Protein AF-A0A1Z8AFA0-F1 (afdb_monomer_lite)

Secondary structure (DSSP, 8-state):
--SSSTTSS-S-------HHHHHHHHHHS-SS-PPPHHHHHHHTTS-HHHHHHHHHHTT--HHHHHHTT-

Sequence (70 aa):
MAKAEWERIKVSQDRGQDILQQARSRLLDGEDTFPSQEEIADQLNMSPRTLIRKLKAEGSSYQDLLDDVR

Structure (mmCIF, N/CA/C/O backbone):
data_AF-A0A1Z8AFA0-F1
#
_entry.id   AF-A0A1Z8AFA0-F1
#
loop_
_atom_site.group_PDB
_atom_site.id
_atom_site.type_symbol
_atom_site.label_atom_id
_atom_site.label_alt_id
_atom_site.label_comp_id
_atom_site.label_asym_id
_atom_site.label_entity_id
_atom_site.label_seq_id
_atom_si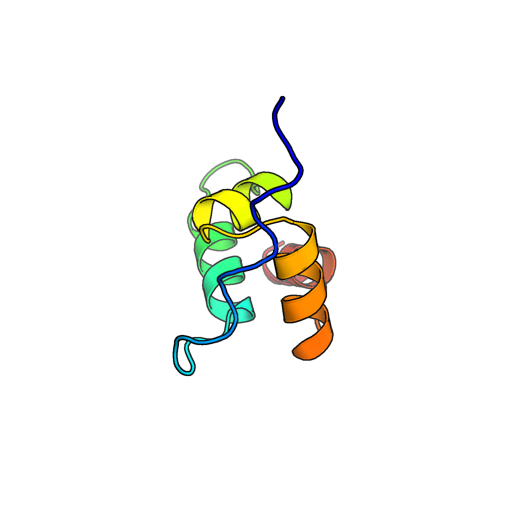te.pdbx_PDB_ins_code
_atom_site.Cartn_x
_atom_site.Cartn_y
_atom_site.Cartn_z
_atom_site.occupancy
_atom_site.B_iso_or_equiv
_atom_site.auth_seq_id
_atom_site.auth_comp_id
_atom_site.auth_asym_id
_atom_site.auth_atom_id
_atom_site.pdbx_PDB_model_num
ATOM 1 N N . MET A 1 1 ? 14.793 19.782 10.359 1.00 43.31 1 MET A N 1
ATOM 2 C CA . MET A 1 1 ? 14.559 19.763 8.897 1.00 43.31 1 MET A CA 1
ATOM 3 C C . MET A 1 1 ? 14.767 18.311 8.462 1.00 43.31 1 MET A C 1
ATOM 5 O O . MET A 1 1 ? 15.901 17.881 8.491 1.00 43.31 1 MET A O 1
ATOM 9 N N . ALA A 1 2 ? 13.803 17.417 8.252 1.00 47.88 2 ALA A N 1
ATOM 10 C CA . ALA A 1 2 ? 12.498 17.538 7.624 1.00 47.88 2 ALA A CA 1
ATOM 11 C C . ALA A 1 2 ? 11.610 16.340 8.038 1.00 47.88 2 ALA A C 1
ATOM 13 O O . ALA A 1 2 ? 11.783 15.244 7.516 1.00 47.88 2 ALA A O 1
ATOM 14 N N . LYS A 1 3 ? 10.692 16.509 9.002 1.00 43.88 3 LYS A N 1
ATOM 15 C CA . LYS A 1 3 ? 9.678 15.465 9.284 1.00 43.88 3 LYS A CA 1
ATOM 16 C C . LYS A 1 3 ? 8.416 15.922 10.029 1.00 43.88 3 LYS A C 1
ATOM 18 O O . LYS A 1 3 ? 7.546 15.096 10.256 1.00 43.88 3 LYS A O 1
ATOM 23 N N . ALA A 1 4 ? 8.285 17.200 10.394 1.00 45.78 4 ALA A N 1
ATOM 24 C CA . ALA A 1 4 ? 7.286 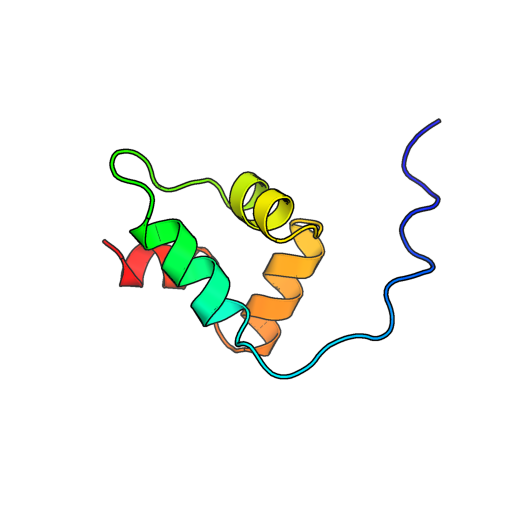17.624 11.385 1.00 45.78 4 ALA A CA 1
ATOM 25 C C . ALA A 1 4 ? 6.052 18.372 10.836 1.00 45.78 4 ALA A C 1
ATOM 27 O O . ALA A 1 4 ? 5.185 18.729 11.622 1.00 45.78 4 ALA A O 1
ATOM 28 N N . GLU A 1 5 ? 5.926 18.601 9.525 1.00 41.19 5 GLU A N 1
ATOM 29 C CA . GLU A 1 5 ? 4.832 19.441 8.987 1.00 41.19 5 GLU A CA 1
ATOM 30 C C . GLU A 1 5 ? 3.769 18.708 8.159 1.00 41.19 5 GLU A C 1
ATOM 32 O O . GLU A 1 5 ? 2.810 19.320 7.699 1.00 41.19 5 GLU A O 1
ATOM 37 N N . TRP A 1 6 ? 3.858 17.386 8.026 1.00 53.44 6 TRP A N 1
ATOM 38 C CA . TRP A 1 6 ? 2.963 16.613 7.151 1.00 53.44 6 TRP A CA 1
ATOM 39 C C . TRP A 1 6 ? 1.712 16.058 7.840 1.00 53.44 6 TRP A C 1
ATOM 41 O O . TRP A 1 6 ? 0.987 15.262 7.250 1.00 53.44 6 TRP A O 1
ATOM 51 N N . GLU A 1 7 ? 1.443 16.437 9.089 1.00 51.50 7 GLU A N 1
ATOM 52 C CA . GLU A 1 7 ? 0.344 15.842 9.863 1.00 51.50 7 GLU A CA 1
ATOM 53 C C . GLU A 1 7 ? -0.936 16.698 9.870 1.00 51.50 7 GLU A C 1
ATOM 55 O O . GLU A 1 7 ? -1.984 16.244 10.323 1.00 51.50 7 GLU A O 1
ATOM 60 N N . ARG A 1 8 ? -0.896 17.929 9.335 1.00 46.56 8 ARG A N 1
ATOM 61 C CA . ARG A 1 8 ? -2.007 18.889 9.483 1.00 46.56 8 ARG A CA 1
ATOM 62 C C . ARG A 1 8 ? -3.057 18.891 8.372 1.00 46.56 8 ARG A C 1
ATOM 64 O O . ARG A 1 8 ? -4.148 19.400 8.609 1.00 46.56 8 ARG A O 1
ATOM 71 N N . ILE A 1 9 ? -2.784 18.333 7.192 1.00 49.84 9 ILE A N 1
ATOM 72 C CA . ILE A 1 9 ? -3.725 18.395 6.059 1.00 49.84 9 ILE A CA 1
ATOM 73 C C . ILE A 1 9 ? -3.767 17.058 5.312 1.00 49.84 9 ILE A C 1
ATOM 75 O O . ILE A 1 9 ? -3.145 16.921 4.271 1.00 49.84 9 ILE A O 1
ATOM 79 N N . LYS A 1 10 ? -4.502 16.068 5.834 1.00 49.44 10 LYS A N 1
ATOM 80 C CA . LYS A 1 10 ? -5.270 15.082 5.031 1.00 49.44 10 LYS A CA 1
ATOM 81 C C . LYS A 1 10 ? -6.430 14.504 5.857 1.00 49.44 10 LYS A C 1
ATOM 83 O O . LYS A 1 10 ? -6.709 13.307 5.844 1.00 49.44 10 LYS A O 1
ATOM 88 N N . VAL A 1 11 ? -7.098 15.357 6.632 1.00 56.09 11 VAL A N 1
ATOM 89 C CA . VAL A 1 11 ? -8.492 15.087 6.988 1.00 56.09 11 VAL A CA 1
ATOM 90 C C . VAL A 1 11 ? -9.300 15.502 5.770 1.00 56.09 11 VAL A C 1
ATOM 92 O O . VAL A 1 11 ? -9.256 16.663 5.375 1.00 56.09 11 VAL A O 1
ATOM 95 N N . SER A 1 12 ? -10.042 14.542 5.229 1.00 51.84 12 SER A N 1
ATOM 96 C CA . SER A 1 12 ? -10.983 14.647 4.107 1.00 51.84 12 SER A CA 1
ATOM 97 C C . SER A 1 12 ? -10.436 14.230 2.742 1.00 51.84 12 SER A C 1
ATOM 99 O O . SER A 1 12 ? -9.359 14.645 2.332 1.00 51.84 12 SER A O 1
ATOM 101 N N . GLN A 1 13 ? -11.302 13.486 2.046 1.00 45.44 13 GLN A N 1
ATOM 102 C CA . GLN A 1 13 ? -11.278 13.048 0.646 1.00 45.44 13 GLN A CA 1
ATOM 103 C C . GLN A 1 13 ? -10.569 11.705 0.380 1.00 45.44 13 GLN A C 1
ATOM 105 O O . GLN A 1 13 ? -9.427 11.504 0.769 1.00 45.44 13 GLN A O 1
ATOM 110 N N . ASP A 1 14 ? -11.185 10.714 -0.267 1.00 44.81 14 ASP A N 1
ATOM 111 C CA . ASP A 1 14 ? -12.477 10.677 -0.960 1.00 44.81 14 ASP A CA 1
ATOM 112 C C . ASP A 1 14 ? -12.942 9.211 -1.087 1.00 44.81 14 ASP A C 1
ATOM 114 O O . ASP A 1 14 ? -12.138 8.314 -1.325 1.00 44.81 14 ASP A O 1
ATOM 118 N N . ARG A 1 15 ? -14.241 8.999 -0.861 1.00 43.03 15 ARG A N 1
ATOM 119 C CA . ARG A 1 15 ? -15.125 7.970 -1.436 1.00 43.03 15 ARG A CA 1
ATOM 120 C C . ARG A 1 15 ? -14.537 6.601 -1.825 1.00 43.03 15 ARG A C 1
ATOM 122 O O . ARG A 1 15 ? -14.088 6.395 -2.943 1.00 43.03 15 ARG A O 1
ATOM 129 N N . GLY A 1 16 ? -14.754 5.618 -0.948 1.00 46.91 16 GLY A N 1
ATOM 130 C CA . GLY A 1 16 ? -15.411 4.351 -1.320 1.00 46.91 16 GLY A CA 1
ATOM 131 C C . GLY A 1 16 ? -14.766 3.475 -2.400 1.00 46.91 16 GLY A C 1
ATOM 132 O O . GLY A 1 16 ? -15.462 2.683 -3.025 1.00 46.91 16 GLY A O 1
ATOM 133 N N . GLN A 1 17 ? -13.469 3.608 -2.643 1.00 53.47 17 GLN A N 1
ATOM 134 C CA . GLN A 1 17 ? -12.683 2.577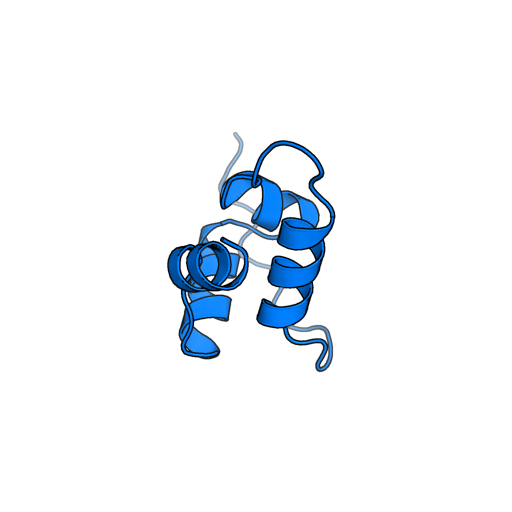 -3.308 1.00 53.47 17 GLN A CA 1
ATOM 135 C C . GLN A 1 17 ? -11.876 1.907 -2.205 1.00 53.47 17 GLN A C 1
ATOM 137 O O . GLN A 1 17 ? -10.955 2.515 -1.654 1.00 53.47 17 GLN A O 1
ATOM 142 N N . ASP A 1 18 ? -12.301 0.704 -1.837 1.00 79.31 18 ASP A N 1
ATOM 143 C CA . ASP A 1 18 ? -11.744 -0.090 -0.752 1.00 79.31 18 ASP A CA 1
ATOM 144 C C . ASP A 1 18 ? -10.206 -0.108 -0.837 1.00 79.31 18 ASP A C 1
ATOM 146 O O . ASP A 1 18 ? -9.615 -0.551 -1.824 1.00 79.31 18 ASP A O 1
ATOM 150 N N . ILE A 1 19 ? -9.543 0.468 0.169 1.00 80.69 19 ILE A N 1
ATOM 151 C CA . ILE A 1 19 ? -8.075 0.548 0.219 1.00 80.69 19 ILE A CA 1
ATOM 152 C C . ILE A 1 19 ? -7.467 -0.852 0.215 1.00 80.69 19 ILE A C 1
ATOM 154 O O . ILE A 1 19 ? -6.374 -1.044 -0.315 1.00 80.69 19 ILE A O 1
ATOM 158 N N . LEU A 1 20 ? -8.203 -1.819 0.754 1.00 82.19 20 LEU A N 1
ATOM 159 C CA . LEU A 1 20 ? -7.871 -3.231 0.752 1.00 82.19 20 LEU A CA 1
ATOM 160 C C . LEU A 1 20 ? -7.831 -3.757 -0.689 1.00 82.19 20 LEU A C 1
ATOM 162 O O . LEU A 1 20 ? -6.830 -4.330 -1.113 1.00 82.19 20 LEU A O 1
ATOM 166 N N . GLN A 1 21 ? -8.848 -3.434 -1.490 1.00 84.38 21 GLN A N 1
ATOM 167 C CA . GLN A 1 21 ? -8.900 -3.773 -2.912 1.00 84.38 21 GLN A CA 1
ATOM 168 C C . GLN A 1 21 ? -7.783 -3.094 -3.717 1.00 84.38 21 GLN A C 1
ATOM 170 O O . GLN A 1 21 ? -7.126 -3.748 -4.520 1.00 84.38 21 GLN A O 1
ATOM 175 N N . GLN A 1 22 ? -7.493 -1.815 -3.458 1.00 86.44 22 GLN A N 1
ATOM 176 C CA . GLN A 1 22 ? -6.396 -1.105 -4.130 1.00 86.44 22 GLN A CA 1
ATOM 177 C C . GLN A 1 22 ? -5.008 -1.653 -3.773 1.00 86.44 22 GLN A C 1
ATOM 179 O O . GLN A 1 22 ? -4.118 -1.664 -4.624 1.00 86.44 22 GLN A O 1
ATOM 184 N N . ALA A 1 23 ? -4.797 -2.055 -2.518 1.00 85.38 23 ALA A N 1
ATOM 185 C CA . ALA A 1 23 ? -3.559 -2.700 -2.095 1.00 85.38 23 ALA A CA 1
ATOM 186 C C . ALA A 1 23 ? -3.426 -4.077 -2.760 1.00 85.38 23 ALA A C 1
ATOM 188 O O . ALA A 1 23 ? -2.382 -4.381 -3.329 1.00 85.38 23 ALA A O 1
ATOM 189 N N . ARG A 1 24 ? -4.510 -4.861 -2.782 1.00 85.56 24 ARG A N 1
ATOM 190 C CA . ARG A 1 24 ? -4.555 -6.186 -3.409 1.00 85.56 24 ARG A CA 1
ATOM 191 C C . ARG A 1 24 ? -4.297 -6.147 -4.914 1.00 85.56 24 ARG A C 1
ATOM 193 O O . ARG A 1 24 ? -3.511 -6.946 -5.403 1.00 85.56 24 ARG A O 1
ATOM 200 N N . SER A 1 25 ? -4.901 -5.210 -5.645 1.00 85.81 25 SER A N 1
ATOM 201 C CA . SER A 1 25 ? -4.645 -5.055 -7.084 1.00 85.81 25 SER A CA 1
ATOM 202 C C . SER A 1 25 ? -3.169 -4.790 -7.375 1.00 85.81 25 SER A C 1
ATOM 204 O O . SER A 1 25 ? -2.611 -5.395 -8.278 1.00 85.81 25 SER A O 1
ATOM 206 N N . ARG A 1 26 ? -2.502 -3.961 -6.563 1.00 86.00 26 ARG A N 1
ATOM 207 C CA . ARG A 1 26 ? -1.065 -3.699 -6.738 1.00 86.00 26 ARG A CA 1
ATOM 208 C C . ARG A 1 26 ? -0.176 -4.879 -6.350 1.00 86.00 26 ARG A C 1
ATOM 210 O O . ARG A 1 26 ? 0.892 -5.032 -6.926 1.00 86.00 26 ARG A O 1
ATOM 217 N N . LEU A 1 27 ? -0.608 -5.701 -5.392 1.00 84.25 27 LEU A N 1
ATOM 218 C CA . LEU A 1 27 ? 0.068 -6.960 -5.070 1.00 84.25 27 LEU A CA 1
ATOM 219 C C . LEU A 1 27 ? -0.039 -7.976 -6.218 1.00 84.25 27 LEU A C 1
ATOM 221 O O . LEU A 1 27 ? 0.916 -8.705 -6.452 1.00 84.25 27 LEU A O 1
ATOM 225 N N . LEU A 1 28 ? -1.172 -8.004 -6.929 1.00 82.31 28 LEU A N 1
ATOM 226 C CA . LEU A 1 28 ? -1.415 -8.887 -8.079 1.00 82.31 28 LEU A CA 1
ATOM 227 C C . LEU A 1 28 ? -0.705 -8.432 -9.363 1.00 82.31 28 LEU A C 1
ATOM 229 O O . LEU A 1 28 ? -0.326 -9.276 -10.166 1.00 82.31 28 LEU A O 1
ATOM 233 N N . ASP A 1 29 ? -0.523 -7.124 -9.557 1.00 81.25 29 ASP A N 1
ATOM 234 C CA . ASP A 1 29 ? 0.162 -6.568 -10.735 1.00 81.25 29 ASP A CA 1
ATOM 235 C C . ASP A 1 29 ? 1.693 -6.786 -10.708 1.00 81.25 29 ASP A C 1
ATOM 237 O O . ASP A 1 29 ? 2.367 -6.593 -11.720 1.00 81.25 29 ASP A O 1
ATOM 241 N N . GLY A 1 30 ? 2.274 -7.163 -9.563 1.00 70.06 30 GLY A N 1
ATOM 242 C CA . GLY A 1 30 ? 3.706 -7.437 -9.437 1.00 70.06 30 GLY A CA 1
ATOM 243 C C . GLY A 1 30 ? 4.075 -8.822 -9.972 1.00 70.06 30 GLY A C 1
ATOM 244 O O . GLY A 1 30 ? 3.897 -9.810 -9.271 1.00 70.06 30 GLY A O 1
ATOM 245 N N . GLU A 1 31 ? 4.634 -8.896 -11.185 1.00 61.09 31 GLU A N 1
ATOM 246 C CA . GLU A 1 31 ? 4.944 -10.173 -11.862 1.00 61.09 31 GLU A CA 1
ATOM 247 C C . GLU A 1 31 ? 6.061 -11.018 -11.209 1.00 61.09 31 GLU A C 1
ATOM 249 O O . GLU A 1 31 ? 6.148 -12.205 -11.506 1.00 61.09 31 GLU A O 1
ATOM 254 N N . ASP A 1 32 ? 6.892 -10.463 -10.315 1.00 65.38 32 ASP A N 1
ATOM 255 C CA . ASP A 1 32 ? 8.080 -11.180 -9.799 1.00 65.38 32 ASP A CA 1
ATOM 256 C C . ASP A 1 32 ? 8.383 -10.983 -8.303 1.00 65.38 32 ASP A C 1
ATOM 258 O O . ASP A 1 32 ? 9.124 -11.759 -7.696 1.00 65.38 32 ASP A O 1
ATOM 262 N N . THR A 1 33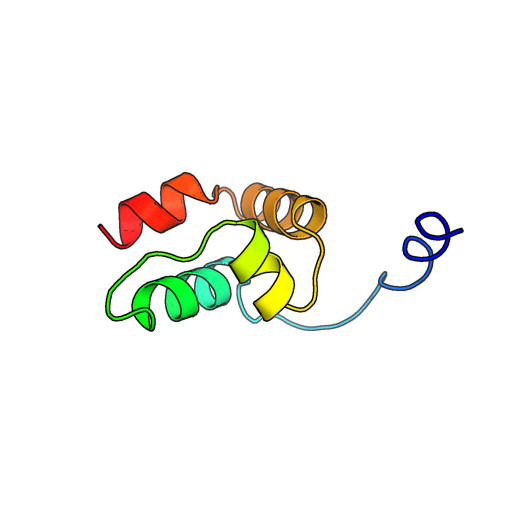 ? 7.874 -9.928 -7.663 1.00 73.56 33 THR A N 1
ATOM 263 C CA . THR A 1 33 ? 8.147 -9.663 -6.242 1.00 73.56 33 THR A CA 1
ATOM 264 C C . THR A 1 33 ? 6.983 -8.914 -5.626 1.00 73.56 33 THR A C 1
ATOM 266 O O . THR A 1 33 ? 6.586 -7.859 -6.121 1.00 73.56 33 THR A O 1
ATOM 269 N N . PHE A 1 34 ? 6.452 -9.447 -4.523 1.00 79.44 34 PHE A N 1
ATOM 270 C CA . PHE A 1 34 ? 5.451 -8.731 -3.750 1.00 79.44 34 PHE A CA 1
ATOM 271 C C . PHE A 1 34 ? 6.094 -7.462 -3.186 1.00 79.44 34 PHE A C 1
ATOM 273 O O . PHE A 1 34 ? 7.102 -7.573 -2.477 1.00 79.44 34 PHE A O 1
ATOM 280 N N . PRO A 1 35 ? 5.546 -6.271 -3.481 1.00 83.06 35 PRO A N 1
ATOM 281 C CA . PRO A 1 35 ? 6.053 -5.042 -2.898 1.00 83.06 35 PRO A CA 1
ATOM 282 C C . PRO A 1 35 ? 6.011 -5.133 -1.371 1.00 83.06 35 PRO A C 1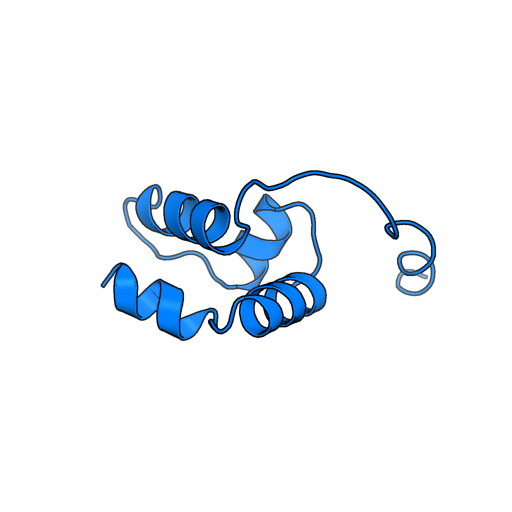
ATOM 284 O O . PRO A 1 35 ? 5.290 -5.931 -0.770 1.00 83.06 35 PRO A O 1
ATOM 287 N N . SER A 1 36 ? 6.816 -4.321 -0.713 1.00 86.56 36 SER A N 1
ATOM 288 C CA . SER A 1 36 ? 6.766 -4.124 0.724 1.00 86.56 36 SER A CA 1
ATOM 289 C C . SER A 1 36 ? 5.599 -3.213 1.105 1.00 86.56 36 SER A C 1
ATOM 291 O O . SER A 1 36 ? 5.040 -2.462 0.302 1.00 86.56 36 SER A O 1
ATOM 293 N N . GLN A 1 37 ? 5.254 -3.228 2.390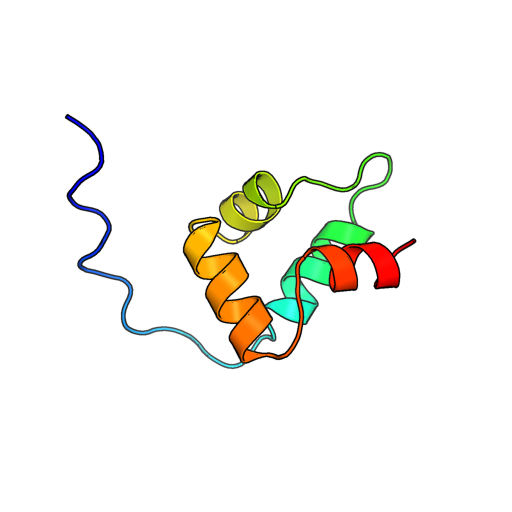 1.00 83.88 37 GLN A N 1
ATOM 294 C CA . GLN A 1 37 ? 4.229 -2.342 2.928 1.00 83.88 37 GLN A CA 1
ATOM 295 C C . GLN A 1 37 ? 4.582 -0.852 2.742 1.00 83.88 37 GLN A C 1
ATOM 297 O O . GLN A 1 37 ? 3.686 -0.010 2.685 1.00 83.88 37 GLN A O 1
ATOM 302 N N . GLU A 1 38 ? 5.875 -0.518 2.677 1.00 86.56 38 GLU A N 1
ATOM 303 C CA . GLU A 1 38 ? 6.346 0.842 2.404 1.00 86.56 38 GLU A CA 1
ATOM 304 C C . GLU A 1 38 ? 6.077 1.231 0.951 1.00 86.56 38 GLU A C 1
ATOM 306 O O . GLU A 1 38 ? 5.467 2.268 0.705 1.00 86.56 38 GLU A O 1
ATOM 311 N N . GLU A 1 39 ? 6.401 0.351 0.005 1.00 87.62 39 GLU A N 1
ATOM 312 C CA . GLU A 1 39 ? 6.161 0.580 -1.423 1.00 87.62 39 GLU A CA 1
ATOM 313 C C . GLU A 1 39 ? 4.671 0.708 -1.746 1.00 87.62 39 GLU A C 1
ATOM 315 O O . GLU A 1 39 ? 4.275 1.624 -2.464 1.00 87.62 39 GLU A O 1
ATOM 320 N N . ILE A 1 40 ? 3.813 -0.143 -1.172 1.00 87.94 40 ILE A N 1
ATOM 321 C CA . ILE A 1 40 ? 2.357 -0.020 -1.346 1.00 87.94 40 ILE A CA 1
ATOM 322 C C . ILE A 1 40 ? 1.841 1.299 -0.761 1.00 87.94 40 ILE A C 1
ATOM 324 O O . ILE A 1 40 ? 0.972 1.944 -1.354 1.00 87.94 40 ILE A O 1
ATOM 328 N N . ALA A 1 41 ? 2.362 1.723 0.393 1.00 87.56 41 ALA A N 1
ATOM 329 C CA . ALA A 1 41 ? 1.974 2.992 0.998 1.00 87.56 41 ALA A CA 1
ATOM 330 C C . ALA A 1 41 ? 2.376 4.181 0.109 1.00 87.56 41 ALA A C 1
ATOM 332 O O . ALA A 1 41 ? 1.543 5.060 -0.144 1.00 87.56 41 ALA A O 1
ATOM 333 N N . ASP A 1 42 ? 3.592 4.155 -0.437 1.00 86.56 42 ASP A N 1
ATOM 334 C CA . ASP A 1 42 ? 4.099 5.166 -1.365 1.00 86.56 42 ASP A CA 1
ATOM 335 C C . ASP A 1 42 ? 3.282 5.200 -2.666 1.00 86.56 42 ASP A C 1
ATOM 337 O O . ASP A 1 42 ? 2.830 6.267 -3.087 1.00 86.56 42 ASP A O 1
ATOM 341 N N . GLN A 1 43 ? 2.967 4.042 -3.253 1.00 85.56 43 GLN A N 1
ATOM 342 C CA . GLN A 1 43 ? 2.111 3.921 -4.444 1.00 85.56 43 GLN A CA 1
ATOM 343 C C . GLN A 1 43 ? 0.669 4.403 -4.204 1.00 85.56 43 GLN A C 1
ATOM 345 O O . GLN A 1 43 ? -0.028 4.823 -5.135 1.00 85.56 43 GLN A O 1
ATOM 350 N N . LEU A 1 44 ? 0.206 4.348 -2.954 1.00 83.62 44 LEU A N 1
ATOM 351 C CA . LEU A 1 44 ? -1.077 4.881 -2.496 1.00 83.62 44 LEU A CA 1
ATOM 352 C C . LEU A 1 44 ? -0.991 6.346 -2.022 1.00 83.62 44 LEU A C 1
ATOM 354 O O . LEU A 1 44 ? -1.984 6.892 -1.530 1.00 83.62 44 LEU A O 1
ATOM 358 N N . ASN A 1 45 ? 0.166 7.001 -2.172 1.00 83.88 45 ASN A N 1
ATOM 359 C CA . ASN A 1 45 ? 0.429 8.373 -1.733 1.00 83.88 45 ASN A CA 1
ATOM 360 C C . ASN A 1 45 ? 0.081 8.609 -0.246 1.00 83.88 45 ASN A C 1
ATOM 362 O O . ASN A 1 45 ? -0.509 9.641 0.130 1.00 83.88 45 ASN A O 1
ATOM 366 N N . MET A 1 46 ? 0.408 7.638 0.612 1.00 84.94 46 MET A N 1
ATOM 367 C CA . MET A 1 46 ? 0.175 7.696 2.053 1.00 84.94 46 MET A CA 1
ATOM 368 C C . MET A 1 46 ? 1.337 7.120 2.861 1.00 84.94 46 MET A C 1
ATOM 370 O O . MET A 1 46 ? 2.165 6.382 2.357 1.00 84.94 46 MET A O 1
ATOM 374 N N . SER A 1 47 ? 1.395 7.439 4.155 1.00 85.94 47 SER A N 1
ATOM 375 C CA . SER A 1 47 ? 2.415 6.847 5.022 1.00 85.94 47 SER A CA 1
ATOM 376 C C . SER A 1 47 ? 2.086 5.388 5.372 1.00 85.94 47 SER A C 1
ATOM 378 O O . SER A 1 47 ? 0.902 5.057 5.522 1.00 85.94 47 SER A O 1
ATOM 380 N N . PRO A 1 48 ? 3.094 4.537 5.650 1.00 87.56 48 PRO A N 1
ATOM 381 C CA . PRO A 1 48 ? 2.874 3.154 6.090 1.00 87.56 48 PRO A CA 1
ATOM 382 C C . PRO A 1 48 ? 1.973 3.059 7.328 1.00 87.56 48 PRO A C 1
ATOM 384 O O . PRO A 1 48 ? 1.114 2.189 7.438 1.00 87.56 48 PRO A O 1
ATOM 387 N N . ARG A 1 49 ? 2.098 4.021 8.253 1.00 87.31 49 ARG A N 1
ATOM 388 C CA . ARG A 1 49 ? 1.244 4.120 9.447 1.00 87.31 49 ARG A CA 1
ATOM 389 C C . ARG A 1 49 ? -0.224 4.387 9.100 1.00 87.31 49 ARG A C 1
ATOM 391 O O . ARG A 1 49 ? -1.112 3.870 9.776 1.00 87.31 49 ARG A O 1
ATOM 398 N N . THR A 1 50 ? -0.481 5.187 8.065 1.00 86.06 50 THR A N 1
ATOM 399 C CA . THR A 1 50 ? -1.841 5.449 7.572 1.00 86.06 50 THR A CA 1
ATOM 400 C C . THR A 1 50 ? -2.410 4.209 6.901 1.00 86.06 50 THR A C 1
ATOM 402 O O . THR A 1 50 ? -3.556 3.864 7.179 1.00 86.06 50 THR A O 1
ATOM 405 N N . LEU A 1 51 ? -1.603 3.518 6.092 1.00 85.88 51 LEU A N 1
ATOM 406 C CA . LEU A 1 51 ? -1.983 2.267 5.445 1.00 85.88 51 LEU A CA 1
ATOM 407 C C . LEU A 1 51 ? -2.382 1.209 6.480 1.00 85.88 51 LEU A C 1
ATOM 409 O O . LEU A 1 51 ? -3.514 0.743 6.442 1.00 85.88 51 LEU A O 1
ATOM 413 N N . ILE A 1 52 ? -1.532 0.922 7.476 1.00 86.81 52 ILE A N 1
ATOM 414 C CA . ILE A 1 52 ? -1.852 -0.036 8.553 1.00 86.81 52 ILE A CA 1
ATOM 415 C C . ILE A 1 52 ? -3.144 0.351 9.270 1.00 86.81 52 ILE A C 1
ATOM 417 O O . ILE A 1 52 ? -3.985 -0.502 9.535 1.00 86.81 52 ILE A O 1
ATOM 421 N N . ARG A 1 53 ? -3.306 1.633 9.624 1.00 85.62 53 ARG A N 1
ATOM 422 C CA . ARG A 1 53 ? -4.502 2.090 10.341 1.00 85.62 53 ARG A CA 1
ATOM 423 C C . ARG A 1 53 ? -5.766 1.878 9.509 1.00 85.62 53 ARG A C 1
ATOM 425 O O . ARG A 1 53 ? -6.783 1.502 10.077 1.00 85.62 53 ARG A O 1
ATOM 432 N N . LYS A 1 54 ? -5.701 2.129 8.199 1.00 84.31 54 LYS A N 1
ATOM 433 C CA . LYS A 1 54 ? -6.820 1.909 7.278 1.00 84.31 54 LYS A CA 1
ATOM 434 C C . LYS A 1 54 ? -7.106 0.420 7.094 1.00 84.31 54 LYS A C 1
ATOM 436 O O . LYS A 1 54 ? -8.242 0.029 7.293 1.00 84.31 54 LYS A O 1
ATOM 441 N N . LEU A 1 55 ? -6.089 -0.405 6.843 1.00 86.19 55 LEU A N 1
ATOM 442 C CA . LEU A 1 55 ? -6.252 -1.860 6.737 1.00 86.19 55 LEU A CA 1
ATOM 443 C C . LEU A 1 55 ? -6.898 -2.444 8.000 1.00 86.19 55 LEU A C 1
ATOM 445 O O . LEU A 1 55 ? -7.887 -3.160 7.908 1.00 86.19 55 LEU A O 1
ATOM 449 N N . LYS A 1 56 ? -6.419 -2.044 9.185 1.00 86.06 56 LYS A N 1
ATOM 450 C CA . LYS A 1 56 ? -7.009 -2.474 10.461 1.00 86.06 56 LYS A CA 1
ATOM 451 C C . LYS A 1 56 ? -8.447 -2.003 10.650 1.00 86.06 56 LYS A C 1
ATOM 453 O O . LYS A 1 56 ? -9.226 -2.717 11.270 1.00 86.06 56 LYS A O 1
ATOM 458 N N . ALA A 1 57 ? -8.789 -0.808 10.167 1.00 84.75 57 ALA A N 1
ATOM 459 C CA . ALA A 1 57 ? -10.161 -0.308 10.220 1.00 84.75 57 ALA A CA 1
ATOM 460 C C . ALA A 1 57 ? -11.106 -1.137 9.332 1.00 84.75 57 ALA A C 1
ATOM 462 O O . ALA A 1 57 ? -12.258 -1.320 9.707 1.00 84.75 57 ALA A O 1
ATOM 463 N N . GLU A 1 58 ? -10.593 -1.689 8.230 1.00 84.06 58 GLU A N 1
ATOM 464 C CA . GLU A 1 58 ? -11.290 -2.640 7.350 1.00 84.06 58 GLU A CA 1
ATOM 465 C C . GLU A 1 58 ? -11.200 -4.103 7.845 1.00 84.06 58 GLU A C 1
ATOM 467 O O . GLU A 1 58 ? -11.684 -5.016 7.186 1.00 84.06 58 GLU A O 1
ATOM 472 N N . GLY A 1 59 ? -10.586 -4.358 9.009 1.00 87.00 59 GLY A N 1
ATOM 473 C CA . GLY A 1 59 ? -10.469 -5.703 9.585 1.00 87.00 59 GLY A CA 1
ATOM 474 C C . GLY A 1 59 ? -9.378 -6.587 8.973 1.00 87.00 59 GLY A C 1
ATOM 475 O O . GLY A 1 59 ? -9.394 -7.791 9.200 1.00 87.00 59 GLY A O 1
ATOM 476 N N . SER A 1 60 ? -8.423 -6.005 8.244 1.00 88.31 60 SER A N 1
ATOM 477 C CA . SER A 1 60 ? -7.330 -6.723 7.577 1.00 88.31 60 SER A CA 1
ATOM 478 C C . SER A 1 60 ? -5.958 -6.194 7.992 1.00 88.31 60 SER A C 1
ATOM 480 O O . SER A 1 60 ? -5.800 -5.113 8.568 1.00 88.31 60 SER A O 1
ATOM 482 N N . SER A 1 61 ? -4.918 -6.946 7.666 1.00 89.50 61 SER A N 1
ATOM 483 C CA . SER A 1 61 ? -3.528 -6.520 7.758 1.00 89.50 61 SER A CA 1
ATOM 484 C C . SER A 1 61 ? -2.816 -6.658 6.417 1.00 89.50 61 SER A C 1
ATOM 486 O O . SER A 1 61 ? -3.356 -7.199 5.455 1.00 89.50 61 SER A O 1
ATOM 488 N N . TYR A 1 62 ? -1.593 -6.133 6.345 1.00 87.62 62 TYR A N 1
ATOM 489 C CA . TYR A 1 62 ? -0.752 -6.311 5.166 1.00 87.62 62 TYR A CA 1
ATOM 490 C C . TYR A 1 62 ? -0.390 -7.780 4.929 1.00 87.62 62 TYR A C 1
ATOM 492 O O . TYR A 1 62 ? -0.318 -8.217 3.789 1.00 87.62 62 TYR A O 1
ATOM 500 N N . GLN A 1 63 ? -0.188 -8.541 6.007 1.00 86.69 63 GLN A N 1
ATOM 501 C CA . GLN A 1 63 ? 0.120 -9.962 5.906 1.00 86.69 63 GLN A CA 1
ATOM 502 C C . GLN A 1 63 ? -1.080 -10.751 5.384 1.00 86.69 63 GLN A C 1
ATOM 504 O O . GLN A 1 63 ? -0.892 -11.582 4.512 1.00 86.69 63 GLN A O 1
ATOM 509 N N . ASP A 1 64 ? -2.297 -10.438 5.840 1.00 88.69 64 ASP A N 1
ATOM 510 C CA . ASP A 1 64 ? -3.511 -11.102 5.338 1.00 88.69 64 ASP A CA 1
ATOM 511 C C . ASP A 1 64 ? -3.676 -10.867 3.830 1.00 88.69 64 ASP A C 1
ATOM 513 O O . ASP A 1 64 ? -3.988 -11.784 3.080 1.00 88.69 64 ASP A O 1
ATOM 517 N N . LEU A 1 65 ? -3.371 -9.649 3.366 1.00 86.38 65 LEU A N 1
ATOM 518 C CA . LEU A 1 65 ? -3.363 -9.337 1.939 1.00 86.38 65 LEU A CA 1
ATOM 519 C C . LEU A 1 65 ? -2.324 -10.148 1.162 1.00 86.38 65 LEU A C 1
ATOM 521 O O . LEU A 1 65 ? -2.628 -10.557 0.050 1.00 86.38 65 LEU A O 1
ATOM 525 N N . LEU A 1 66 ? -1.121 -10.349 1.715 1.00 86.25 66 LEU A N 1
ATOM 526 C CA . LEU A 1 66 ? -0.080 -11.190 1.111 1.00 86.25 66 LEU A CA 1
ATOM 527 C C . LEU A 1 66 ? -0.480 -12.666 1.093 1.00 86.25 66 LEU A C 1
ATOM 529 O O . LEU A 1 66 ? -0.215 -13.351 0.110 1.00 86.25 66 LEU A O 1
ATOM 533 N N . ASP A 1 67 ? -1.113 -13.146 2.160 1.00 86.38 67 ASP A N 1
ATOM 534 C CA . ASP A 1 67 ? -1.593 -14.522 2.261 1.00 86.38 67 ASP A CA 1
ATOM 535 C C . ASP A 1 67 ? -2.729 -14.786 1.252 1.00 86.38 67 ASP A C 1
ATOM 537 O O . ASP A 1 67 ? -2.792 -15.874 0.688 1.00 86.38 67 ASP A O 1
ATOM 541 N N . ASP A 1 68 ? -3.560 -13.782 0.944 1.00 82.38 68 ASP A N 1
ATOM 542 C CA . ASP A 1 68 ? -4.630 -13.845 -0.069 1.00 82.38 68 ASP A CA 1
ATOM 543 C C . ASP A 1 68 ? -4.138 -13.880 -1.532 1.00 82.38 68 ASP A C 1
ATOM 545 O O . ASP A 1 68 ? -4.924 -14.208 -2.431 1.00 82.38 68 ASP A O 1
ATOM 549 N N . VAL A 1 69 ? -2.894 -13.463 -1.804 1.00 79.81 69 VAL A N 1
ATOM 550 C CA . VAL A 1 69 ? -2.285 -13.488 -3.154 1.00 79.81 69 VAL A CA 1
ATOM 551 C C . VAL A 1 69 ? -1.190 -14.545 -3.320 1.00 79.81 69 VAL A C 1
ATOM 553 O O . VAL A 1 69 ? -0.657 -14.684 -4.421 1.00 79.81 69 VAL A O 1
ATOM 556 N N . ARG A 1 70 ? -0.851 -15.280 -2.256 1.00 71.06 70 ARG A N 1
ATOM 557 C CA . ARG A 1 70 ? 0.098 -16.399 -2.286 1.00 71.06 70 ARG A CA 1
ATOM 558 C C . ARG A 1 70 ? -0.543 -17.677 -2.821 1.00 71.06 70 ARG A C 1
ATOM 560 O O . ARG A 1 70 ? 0.192 -18.426 -3.505 1.00 71.06 70 ARG A O 1
#

Radius of gyration: 13.03 Å; chains: 1; bounding box: 30×36×23 Å

Foldseek 3Di:
DDDPPPPPDDPDDDDDPQLLVQLLVQQQPDPPDRDDLQVSCVVVVHGSVVSQVSQVVVVHGPVNSVVVND

pLDDT: mean 74.94, std 16.2, range [41.19, 89.5]